Protein AF-A0A1A7WZ83-F1 (afdb_monomer)

pLDDT: mean 76.11, std 21.25, range [34.19, 98.25]

Sequence (149 aa):
MATCEMCGMVGVRDAFYSKTKRFCSVSCSRSYSSNSKKASILARLQGKPPTKKAKVLQKQPLMTKLAAYSQQPASQQSGARKSISVDGFDWGHYLEEGDVMGAPVSCFKHVPMGKSWGDISEGVRVEVPNSDSGLPMKVYWIASIIKLA

Solvent-accessible surface area (backbone atoms only — not comparable to full-atom values): 10010 Å² total; per-residue (Å²): 113,32,53,14,80,64,79,62,55,72,46,58,47,85,75,26,30,69,98,81,32,50,19,67,34,72,66,40,49,53,51,43,60,53,49,52,49,52,50,55,51,51,55,60,73,66,72,64,78,88,69,87,84,74,83,85,72,85,77,77,85,82,80,79,86,86,86,84,88,87,88,85,81,92,74,91,80,92,73,83,87,69,78,79,66,80,73,67,91,57,63,67,63,50,50,70,74,35,100,59,81,52,78,55,63,61,79,38,72,87,48,88,58,12,86,67,45,83,84,68,53,66,68,46,72,44,82,39,77,45,84,91,53,97,56,99,61,97,48,70,41,82,45,61,38,82,76,86,94

Structure (mmCIF, N/CA/C/O backbone):
data_AF-A0A1A7WZ83-F1
#
_entry.id   AF-A0A1A7WZ83-F1
#
loop_
_atom_site.group_PDB
_atom_site.id
_atom_site.type_symbol
_atom_site.label_atom_id
_atom_site.label_alt_id
_atom_site.label_comp_id
_atom_site.label_asym_id
_atom_site.label_entity_id
_atom_site.label_seq_id
_atom_site.pdbx_PDB_ins_code
_atom_site.Cartn_x
_atom_site.Cartn_y
_atom_site.Cartn_z
_atom_site.occupancy
_atom_site.B_iso_or_equiv
_atom_site.auth_seq_id
_atom_site.auth_comp_id
_atom_site.auth_asym_id
_atom_site.auth_atom_id
_atom_site.pdbx_PDB_model_num
ATOM 1 N N . MET A 1 1 ? -42.108 20.841 18.614 1.00 80.25 1 MET A N 1
ATOM 2 C CA . MET A 1 1 ? -40.774 20.699 17.987 1.00 80.25 1 MET A CA 1
ATOM 3 C C . MET A 1 1 ? -40.023 19.538 18.629 1.00 80.25 1 MET A C 1
ATOM 5 O O . MET A 1 1 ? -40.297 19.233 19.785 1.00 80.25 1 MET A O 1
ATOM 9 N N . ALA A 1 2 ? -39.160 18.858 17.878 1.00 89.12 2 ALA A N 1
ATOM 10 C CA . ALA A 1 2 ? -38.260 17.802 18.349 1.00 89.12 2 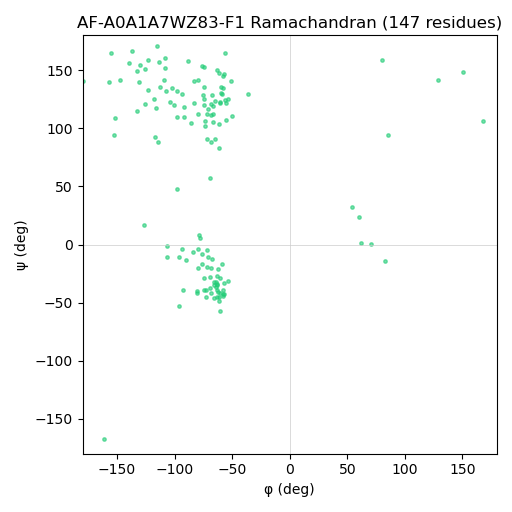ALA A CA 1
ATOM 11 C C . ALA A 1 2 ? -36.836 18.074 17.862 1.00 89.12 2 ALA A C 1
ATOM 13 O O . ALA A 1 2 ? -36.655 18.718 16.830 1.00 89.12 2 ALA A O 1
ATOM 14 N N . THR A 1 3 ? -35.855 17.555 18.597 1.00 91.94 3 THR A N 1
ATOM 15 C CA . THR A 1 3 ? -34.427 17.682 18.294 1.00 91.94 3 THR A CA 1
ATOM 16 C C . THR A 1 3 ? -33.817 16.295 18.180 1.00 91.94 3 THR A C 1
ATOM 18 O O . THR A 1 3 ? -34.075 15.432 19.019 1.00 91.94 3 THR A O 1
ATOM 21 N N . CYS A 1 4 ? -33.033 16.056 17.131 1.00 91.69 4 CYS A N 1
ATOM 22 C CA . CYS A 1 4 ? -32.407 14.760 16.905 1.00 91.69 4 CYS A CA 1
ATOM 23 C C . CYS A 1 4 ? -31.238 14.566 17.872 1.00 91.69 4 CYS A C 1
ATOM 25 O O . CYS A 1 4 ? -30.298 15.356 17.870 1.00 91.69 4 CYS A O 1
ATOM 27 N N . GLU A 1 5 ? -31.242 13.476 18.637 1.00 89.06 5 GLU A N 1
ATOM 28 C CA . GLU A 1 5 ? -30.177 13.203 19.614 1.00 89.06 5 GLU A CA 1
ATOM 29 C C . GLU A 1 5 ? -28.824 12.829 18.986 1.00 89.06 5 GLU A C 1
ATOM 31 O O . GLU A 1 5 ? -27.826 12.768 19.697 1.00 89.06 5 GLU A O 1
ATOM 36 N N . MET A 1 6 ? -28.776 12.575 17.670 1.00 87.44 6 MET A N 1
ATOM 37 C CA . MET A 1 6 ? -27.511 12.343 16.961 1.00 87.44 6 MET A CA 1
ATOM 38 C C . MET A 1 6 ? -26.942 13.566 16.274 1.00 87.44 6 MET A C 1
ATOM 40 O O . MET A 1 6 ? -25.767 13.860 16.447 1.00 87.44 6 MET A O 1
ATOM 44 N N . CYS A 1 7 ? -27.737 14.231 15.439 1.00 89.00 7 CYS A N 1
ATOM 45 C CA . CYS A 1 7 ? -27.243 15.317 14.594 1.00 89.00 7 CYS A CA 1
ATOM 46 C C . CYS A 1 7 ? -27.688 16.703 15.067 1.00 89.00 7 CYS A C 1
ATOM 48 O O . CYS A 1 7 ? -27.357 17.690 14.423 1.00 89.00 7 CYS A O 1
ATOM 50 N N . GLY A 1 8 ? -28.478 16.795 16.141 1.00 89.06 8 GLY A N 1
ATOM 51 C CA . GLY A 1 8 ? -28.944 18.069 16.691 1.00 89.06 8 GLY A CA 1
ATOM 52 C C . GLY A 1 8 ? -29.970 18.812 15.831 1.00 89.06 8 GLY A C 1
ATOM 53 O O . GLY A 1 8 ? -30.421 19.879 16.230 1.00 89.06 8 GLY A O 1
ATOM 54 N N . MET A 1 9 ? -30.374 18.266 14.678 1.00 87.88 9 MET A N 1
ATOM 55 C CA . MET A 1 9 ? -31.382 18.879 13.809 1.00 87.88 9 MET A CA 1
ATOM 56 C C . MET A 1 9 ? -32.705 19.060 14.561 1.00 87.88 9 MET A C 1
ATOM 58 O O . MET A 1 9 ? -33.213 18.104 15.152 1.00 87.88 9 MET A O 1
ATOM 62 N N . VAL A 1 10 ? -33.265 20.269 14.505 1.00 90.69 10 VAL A N 1
ATOM 63 C CA . VAL A 1 10 ? -34.552 20.63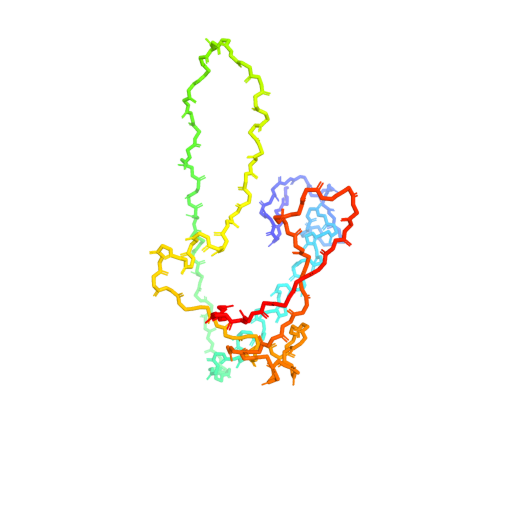1 15.112 1.00 90.69 10 VAL A CA 1
ATOM 64 C C . VAL A 1 10 ? -35.625 20.682 14.029 1.00 90.69 10 VAL A C 1
ATOM 66 O O . VAL A 1 10 ? -35.406 21.255 12.966 1.00 90.69 10 VAL A O 1
ATOM 69 N N . GLY A 1 11 ? -36.795 20.103 14.290 1.00 88.31 11 GLY A N 1
ATOM 70 C CA . GLY A 1 11 ? -37.917 20.143 13.353 1.00 88.31 11 GLY A CA 1
ATOM 71 C C . GLY A 1 11 ? -39.265 19.825 13.995 1.00 88.31 11 GLY A C 1
ATOM 72 O O . GLY A 1 11 ? -39.425 19.803 15.221 1.00 88.31 11 GLY A O 1
ATOM 73 N N . VAL A 1 12 ? -40.274 19.597 13.156 1.00 87.75 12 VAL A N 1
ATOM 74 C CA . VAL A 1 12 ? -41.636 19.263 13.600 1.00 87.75 12 VAL A CA 1
ATOM 75 C C . VAL A 1 12 ? -41.675 17.814 14.097 1.00 87.75 12 VAL A C 1
ATOM 77 O O . VAL A 1 12 ? -41.117 16.927 13.458 1.00 87.75 12 VAL A O 1
ATOM 80 N N . ARG A 1 13 ? -42.334 17.559 15.239 1.00 84.56 13 ARG A N 1
ATOM 81 C CA . ARG A 1 13 ? -42.356 16.232 15.894 1.00 84.56 13 ARG A CA 1
ATOM 82 C C . ARG A 1 13 ? -42.888 15.127 14.984 1.00 84.56 13 ARG A C 1
ATOM 84 O O . ARG A 1 13 ? -42.409 14.002 15.070 1.00 84.56 13 ARG A O 1
ATOM 91 N N . ASP A 1 14 ? -43.830 15.441 14.107 1.00 83.62 14 ASP A N 1
ATOM 92 C CA . ASP A 1 14 ? -44.461 14.439 13.247 1.00 83.62 14 ASP A CA 1
ATOM 93 C C . ASP A 1 14 ? -43.553 13.976 12.107 1.00 83.62 14 ASP A C 1
ATOM 95 O O . ASP A 1 14 ? -43.587 12.798 11.750 1.00 83.62 14 ASP A O 1
ATOM 99 N N . ALA A 1 15 ? -42.648 14.845 11.648 1.00 83.69 15 ALA A N 1
ATOM 100 C CA . ALA A 1 15 ? -41.642 14.540 10.631 1.00 83.69 15 ALA A CA 1
ATOM 101 C C . ALA A 1 15 ? -40.465 13.699 11.165 1.00 83.69 15 ALA A C 1
ATOM 103 O O . ALA A 1 15 ? -39.625 13.244 10.392 1.00 83.69 15 ALA A O 1
ATOM 104 N N . PHE A 1 16 ? -40.378 13.478 12.482 1.00 89.75 16 PHE A N 1
ATOM 105 C CA . PHE A 1 16 ? -39.299 12.692 13.076 1.00 89.75 16 PHE A CA 1
ATOM 106 C C . PHE A 1 16 ? -39.540 11.188 12.925 1.00 89.75 16 PHE A C 1
ATOM 108 O O . PHE A 1 16 ? -40.655 10.678 13.073 1.00 89.75 16 PHE A O 1
ATOM 115 N N . TYR A 1 17 ? -38.452 10.472 12.673 1.00 83.44 17 TYR A N 1
ATOM 116 C CA . TYR A 1 17 ? -38.393 9.024 12.569 1.00 83.44 17 TYR A CA 1
ATOM 117 C C . TYR A 1 17 ? -38.501 8.361 13.959 1.00 83.44 17 TYR A C 1
ATOM 119 O O . TYR A 1 17 ? -38.070 8.926 14.968 1.00 83.44 17 TYR A O 1
ATOM 127 N N . SER A 1 18 ? -39.020 7.123 14.002 1.00 76.56 18 SER A N 1
ATOM 128 C CA . SER A 1 18 ? -39.303 6.265 15.183 1.00 76.56 18 SER A CA 1
ATOM 129 C C . SER A 1 18 ? -40.601 6.544 15.963 1.00 76.56 18 SER A C 1
ATOM 131 O O . SER A 1 18 ? -41.130 7.649 15.946 1.00 76.56 18 SER A O 1
ATOM 133 N N . LYS A 1 19 ? -41.085 5.540 16.721 1.00 79.56 19 LYS A N 1
ATOM 134 C CA . LYS A 1 19 ? -42.252 5.665 17.625 1.00 79.56 19 LYS A CA 1
ATOM 135 C C . LYS A 1 19 ? -42.047 6.712 18.728 1.00 79.56 19 LYS A C 1
ATOM 137 O O . LYS A 1 19 ? -43.006 7.316 19.184 1.00 79.56 19 LYS A O 1
ATOM 142 N N . THR A 1 20 ? -40.801 6.940 19.144 1.00 83.06 20 THR A N 1
ATOM 143 C CA . THR A 1 20 ? -40.446 7.891 20.209 1.00 83.06 20 THR A CA 1
ATOM 144 C C . THR A 1 20 ? -40.085 9.282 19.683 1.00 83.06 20 THR A C 1
ATOM 146 O O . THR A 1 20 ? -39.860 10.180 20.488 1.00 83.06 20 THR A O 1
ATOM 149 N N . LYS A 1 21 ? -40.046 9.486 18.354 1.00 89.25 21 LYS A N 1
ATOM 150 C CA . LYS A 1 21 ? -39.738 10.771 17.690 1.00 89.25 21 LYS A CA 1
ATOM 151 C C . LYS A 1 21 ? -38.408 11.412 18.131 1.00 89.25 21 LYS A C 1
ATOM 153 O O . LYS A 1 21 ? -38.279 12.631 18.152 1.00 89.25 21 LYS A O 1
ATOM 158 N N . ARG A 1 22 ? -37.407 10.590 18.475 1.00 91.50 22 ARG A N 1
ATOM 159 C CA . ARG A 1 22 ? -36.087 11.038 18.980 1.00 91.50 22 ARG A CA 1
ATOM 160 C C . ARG A 1 22 ? -35.035 11.262 17.890 1.00 91.50 22 ARG A C 1
ATOM 162 O O . ARG A 1 22 ? -33.987 11.847 18.152 1.00 91.50 22 ARG A O 1
ATOM 169 N N . PHE A 1 23 ? -35.293 10.793 16.670 1.00 93.19 23 PHE A N 1
ATOM 170 C CA . PHE A 1 23 ? -34.324 10.828 15.576 1.00 93.19 23 PHE A CA 1
ATOM 171 C C . PHE A 1 23 ? -34.963 11.405 14.319 1.00 93.19 23 PHE A C 1
ATOM 173 O O . PHE A 1 23 ? -36.100 11.074 14.005 1.00 93.19 23 PHE A O 1
ATOM 180 N N . CYS A 1 24 ? -34.239 12.234 13.569 1.00 91.88 24 CYS A N 1
ATOM 181 C CA . CYS A 1 24 ? -34.749 12.776 12.307 1.00 91.88 24 CYS A CA 1
ATOM 182 C C . CYS A 1 24 ? -34.725 11.750 11.156 1.00 91.88 24 CYS A C 1
ATOM 184 O O . CYS A 1 24 ? -35.407 11.941 10.159 1.00 91.88 24 CYS A O 1
ATOM 186 N N . SER A 1 25 ? -33.974 10.647 11.282 1.00 91.69 25 SER A N 1
ATOM 187 C CA . SER A 1 25 ? -33.867 9.608 10.249 1.00 91.69 25 SER A CA 1
ATOM 188 C C . SER A 1 25 ? -33.472 8.237 10.808 1.00 91.69 25 SER A C 1
ATOM 190 O O . SER A 1 25 ? -32.964 8.120 11.931 1.00 91.69 25 SER A O 1
ATOM 192 N N . VAL A 1 26 ? -33.653 7.188 9.993 1.00 90.38 26 VAL A N 1
ATOM 193 C CA . VAL A 1 26 ? -33.175 5.827 10.300 1.00 90.38 26 VAL A CA 1
ATOM 194 C C . VAL A 1 26 ? -31.666 5.791 10.528 1.00 90.38 26 VAL A C 1
ATOM 196 O O . VAL A 1 26 ? -31.208 5.144 11.472 1.00 90.38 26 VAL A O 1
ATOM 199 N N . SER A 1 27 ? -30.899 6.546 9.745 1.00 90.94 27 SER A N 1
ATOM 200 C CA . SER A 1 27 ? -29.445 6.634 9.878 1.00 90.94 27 SER A CA 1
ATOM 201 C C . SER A 1 27 ? -29.045 7.223 11.229 1.00 90.94 27 SER A C 1
ATOM 203 O O . SER A 1 27 ? -28.221 6.637 11.924 1.00 90.94 27 SER A O 1
ATOM 205 N N . CYS A 1 28 ? -29.699 8.304 11.672 1.00 90.56 28 CYS A N 1
ATOM 206 C CA . CYS A 1 28 ? -29.470 8.856 13.009 1.00 90.56 28 CYS A CA 1
ATOM 207 C C . CYS A 1 28 ? -29.814 7.847 14.113 1.00 90.56 28 CYS A C 1
ATOM 209 O O . CYS A 1 28 ? -29.041 7.681 15.050 1.00 90.56 28 CYS A O 1
ATOM 211 N N . SER A 1 29 ? -30.920 7.108 13.991 1.00 90.31 29 SER A N 1
ATOM 212 C CA . SER A 1 29 ? -31.270 6.099 15.003 1.00 90.31 29 SER A CA 1
ATOM 213 C C . SER A 1 29 ? -30.208 4.994 15.135 1.00 90.31 29 SER A C 1
ATOM 215 O O . SER A 1 29 ? -29.781 4.667 16.244 1.00 90.31 29 SER A O 1
ATOM 217 N N . ARG A 1 30 ? -29.712 4.470 14.004 1.00 89.00 30 ARG A N 1
ATOM 218 C CA . ARG A 1 30 ? -28.691 3.411 13.972 1.00 89.00 30 ARG A CA 1
ATOM 219 C C . ARG A 1 30 ? -27.339 3.913 14.471 1.00 89.00 30 ARG A C 1
ATOM 221 O O . ARG A 1 30 ? -26.687 3.224 15.255 1.00 89.00 30 ARG A O 1
ATOM 228 N N . SER A 1 31 ? -26.942 5.122 14.074 1.00 85.94 31 SER A N 1
ATOM 229 C CA . SER A 1 31 ? -25.699 5.740 14.537 1.00 85.94 31 SER A CA 1
ATOM 230 C C . SER A 1 31 ? -25.716 6.000 16.045 1.00 85.94 31 SER A C 1
ATOM 232 O O . SER A 1 31 ? -24.697 5.764 16.692 1.00 85.94 31 SER A O 1
ATOM 234 N N . TYR A 1 32 ? -26.860 6.382 16.631 1.00 86.06 32 TYR A N 1
ATOM 235 C CA . TYR A 1 32 ? -26.989 6.560 18.087 1.00 86.06 32 TYR A CA 1
ATOM 236 C C . TYR A 1 32 ? -26.729 5.269 18.851 1.00 86.06 32 TYR A C 1
ATOM 238 O O . TYR A 1 32 ? -25.918 5.247 19.775 1.00 86.06 32 TYR A O 1
ATOM 246 N N . SER A 1 33 ? -27.361 4.169 18.433 1.00 80.75 33 SER A N 1
ATOM 247 C CA . SER A 1 33 ? -27.163 2.861 19.069 1.00 80.75 33 SER A CA 1
ATOM 248 C C . SER A 1 33 ? -25.732 2.335 18.928 1.00 80.75 33 SER A C 1
ATOM 250 O O . SER A 1 33 ? -25.237 1.633 19.807 1.00 80.75 33 SER A O 1
ATOM 252 N N . SER A 1 34 ? -25.054 2.647 17.824 1.00 78.31 34 SER A N 1
ATOM 253 C CA . SER A 1 34 ? -23.649 2.270 17.629 1.00 78.31 34 SER A CA 1
ATOM 254 C C . SER A 1 34 ? -22.706 3.137 18.466 1.00 78.31 34 SER A C 1
ATOM 256 O O . SER A 1 34 ? -21.748 2.623 19.046 1.00 78.31 34 SER A O 1
ATOM 258 N N . ASN A 1 35 ? -22.993 4.436 18.583 1.00 74.81 35 ASN A N 1
ATOM 259 C CA . ASN A 1 35 ? -22.197 5.359 19.385 1.00 74.81 35 ASN A CA 1
ATOM 260 C C . ASN A 1 35 ? -22.342 5.087 20.891 1.00 74.81 35 ASN A C 1
ATOM 262 O O . ASN A 1 35 ? -21.352 5.108 21.619 1.00 74.81 35 ASN A O 1
ATOM 266 N N . SER A 1 36 ? -23.543 4.729 21.361 1.00 68.19 36 SER A N 1
ATOM 267 C CA . SER A 1 36 ? -23.769 4.360 22.766 1.00 68.19 36 SER A CA 1
ATOM 268 C C . SER A 1 36 ? -22.993 3.101 23.174 1.00 68.19 36 SER A C 1
ATOM 270 O O . SER A 1 36 ? -22.473 3.031 24.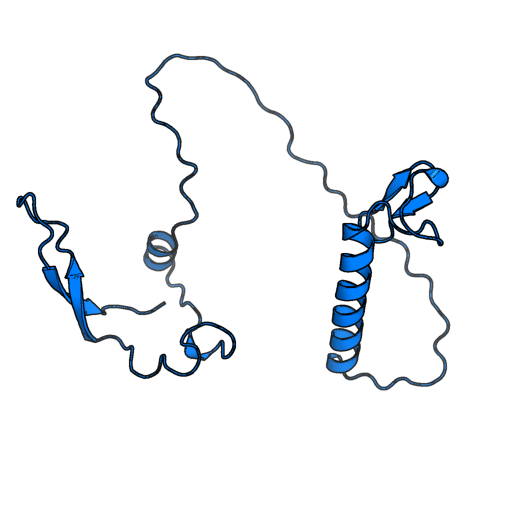288 1.00 68.19 36 SER A O 1
ATOM 272 N N . LYS A 1 37 ? -22.832 2.128 22.264 1.00 69.75 37 LYS A N 1
ATOM 273 C CA . LYS A 1 37 ? -21.983 0.945 22.487 1.00 69.75 37 LYS A CA 1
ATOM 274 C C . LYS A 1 37 ? -20.511 1.333 22.612 1.00 69.75 37 LYS A C 1
ATOM 276 O O . LYS A 1 37 ? -19.868 0.906 23.569 1.00 69.75 37 LYS A O 1
ATOM 281 N N . LYS A 1 38 ? -20.002 2.196 21.722 1.00 66.75 38 LYS A N 1
ATOM 282 C CA . LYS A 1 38 ? -18.632 2.734 21.821 1.00 66.75 38 LYS A CA 1
ATOM 283 C C . LYS A 1 38 ? -18.410 3.465 23.147 1.00 66.75 38 LYS A C 1
ATOM 285 O O . LYS A 1 38 ? -17.422 3.189 23.818 1.00 66.75 38 LYS A O 1
ATOM 290 N N . ALA A 1 39 ? -19.359 4.302 23.569 1.00 66.38 39 ALA A N 1
ATOM 291 C CA . ALA A 1 39 ? -19.309 4.994 24.856 1.00 66.38 39 ALA A CA 1
ATOM 292 C C . ALA A 1 39 ? -19.317 4.023 26.052 1.00 66.38 39 ALA A C 1
ATOM 294 O O . ALA A 1 39 ? -18.548 4.201 26.993 1.00 66.38 39 ALA A O 1
ATOM 295 N N . SER A 1 40 ? -20.129 2.958 26.004 1.00 63.00 40 SER A N 1
ATOM 296 C CA . SER A 1 40 ? -20.165 1.937 27.064 1.00 63.00 40 SER A CA 1
ATOM 297 C C . SER A 1 40 ? -18.858 1.142 27.17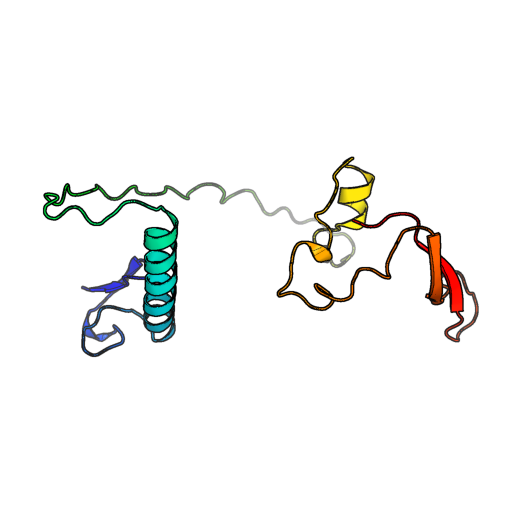8 1.00 63.00 40 SER A C 1
ATOM 299 O O . SER A 1 40 ? -18.440 0.799 28.282 1.00 63.00 40 SER A O 1
ATOM 301 N N . ILE A 1 41 ? -18.186 0.884 26.051 1.00 63.62 41 ILE A N 1
ATOM 302 C CA . ILE A 1 41 ? -16.887 0.203 26.014 1.00 63.62 41 ILE A CA 1
ATOM 303 C C . ILE A 1 41 ? -15.792 1.137 26.539 1.00 63.62 41 ILE A C 1
ATOM 305 O O . ILE A 1 41 ? -15.011 0.733 27.395 1.00 63.62 41 ILE A O 1
ATOM 309 N N . LEU A 1 42 ? -15.785 2.403 26.109 1.00 65.38 42 LEU A N 1
ATOM 310 C CA . LEU A 1 42 ? -14.876 3.434 26.624 1.00 65.38 42 LEU A CA 1
ATOM 311 C C . LEU A 1 42 ? -15.000 3.607 28.144 1.00 65.38 42 LEU A C 1
ATOM 313 O O . LEU A 1 42 ? -13.988 3.658 28.835 1.00 65.38 42 LEU A O 1
ATOM 317 N N . ALA A 1 43 ? -16.224 3.615 28.679 1.00 60.69 43 ALA A N 1
ATOM 318 C CA . ALA A 1 43 ? -16.458 3.706 30.119 1.00 60.69 43 ALA A CA 1
ATOM 319 C C . ALA A 1 43 ? -15.899 2.497 30.894 1.00 60.69 43 ALA A C 1
ATOM 321 O O . ALA A 1 43 ? -15.409 2.662 32.009 1.00 60.69 43 ALA A O 1
ATOM 322 N N . ARG A 1 44 ? -15.930 1.292 30.305 1.00 62.09 44 ARG A N 1
ATOM 323 C CA . ARG A 1 44 ? -15.319 0.088 30.898 1.00 62.09 44 ARG A CA 1
ATOM 324 C C . ARG A 1 44 ? -13.791 0.122 30.840 1.00 62.09 44 ARG A C 1
ATOM 326 O O . ARG A 1 44 ? -13.149 -0.273 31.806 1.00 62.09 44 ARG A O 1
ATOM 333 N N . LEU A 1 45 ? -13.216 0.620 29.744 1.00 59.84 45 LEU A N 1
ATOM 334 C CA . LEU A 1 45 ? -11.762 0.753 29.579 1.00 59.84 45 LEU A CA 1
ATOM 335 C C . LEU A 1 45 ? -11.154 1.827 30.497 1.00 59.84 45 LEU A C 1
ATOM 337 O O . LEU A 1 45 ? -10.005 1.701 30.899 1.00 59.84 45 LEU A O 1
ATOM 341 N N . GLN A 1 46 ? -11.922 2.852 30.880 1.00 62.78 46 GLN A N 1
ATOM 342 C CA . GLN A 1 46 ? -11.477 3.917 31.792 1.00 62.78 46 GLN A CA 1
ATOM 343 C C . GLN A 1 46 ? -11.478 3.529 33.289 1.00 62.78 46 GLN A C 1
ATOM 345 O O . GLN A 1 46 ? -11.237 4.388 34.137 1.00 62.78 46 GLN A O 1
ATOM 350 N N . GLY A 1 47 ? -11.712 2.255 33.635 1.00 50.53 47 GLY A N 1
ATOM 351 C CA . GLY A 1 47 ? -11.232 1.654 34.888 1.00 50.53 47 GLY A CA 1
ATOM 352 C C . GLY A 1 47 ? -11.697 2.280 36.210 1.00 50.53 47 GLY A C 1
ATOM 353 O O . GLY A 1 47 ? -11.024 2.099 37.221 1.00 50.53 47 GLY A O 1
ATOM 354 N N . LYS A 1 48 ? -12.827 2.997 36.257 1.00 49.06 48 LYS A N 1
ATOM 355 C CA . LYS A 1 48 ? -13.425 3.428 37.533 1.00 49.06 48 LYS A CA 1
ATOM 356 C C . LYS A 1 48 ? -14.594 2.505 37.894 1.00 49.06 48 LYS A C 1
ATOM 358 O O . LYS A 1 48 ? -15.540 2.416 37.109 1.00 49.06 48 LYS A O 1
ATOM 363 N N . PRO A 1 49 ? -14.557 1.808 39.048 1.00 45.62 49 PRO A N 1
ATOM 364 C CA . PRO A 1 49 ? -15.662 0.958 39.478 1.00 45.62 49 PRO A CA 1
ATOM 365 C C . PRO A 1 49 ? -16.925 1.813 39.679 1.00 45.62 49 PRO A C 1
ATOM 367 O O . PRO A 1 49 ? -16.810 2.973 40.086 1.00 45.62 49 PRO A O 1
ATOM 370 N N . PRO A 1 50 ? -18.137 1.284 39.426 1.00 49.88 50 PRO A N 1
ATOM 371 C CA . PRO A 1 50 ? -19.363 2.010 39.712 1.00 49.88 50 PRO A CA 1
ATOM 372 C C . PRO A 1 50 ? -19.557 2.059 41.231 1.00 49.88 50 PRO A C 1
ATOM 374 O O . PRO A 1 50 ? -20.157 1.165 41.831 1.00 49.88 50 PRO A O 1
ATOM 377 N N . THR A 1 51 ? -19.042 3.104 41.879 1.00 48.34 51 THR A N 1
ATOM 378 C CA . THR A 1 51 ? -19.435 3.421 43.249 1.00 48.34 51 THR A CA 1
ATOM 379 C C . THR A 1 51 ? -20.902 3.837 43.227 1.00 48.34 51 THR A C 1
ATOM 381 O O . THR A 1 51 ? -21.325 4.768 42.537 1.00 48.34 51 THR A O 1
ATOM 384 N N . LYS A 1 52 ? -21.720 3.067 43.948 1.00 52.12 52 LYS A N 1
ATOM 385 C CA . LYS A 1 52 ? -23.127 3.374 44.190 1.00 52.12 52 LYS A CA 1
ATOM 386 C C . LYS A 1 52 ? -23.215 4.790 44.773 1.00 52.12 52 LYS A C 1
ATOM 388 O O . LYS A 1 52 ? -22.645 5.052 45.825 1.00 52.12 52 LYS A O 1
ATOM 393 N N . LYS A 1 53 ? -24.014 5.631 44.107 1.00 49.72 53 LYS A N 1
ATOM 394 C CA . LYS A 1 53 ? -24.396 7.019 44.436 1.00 49.72 53 LYS A CA 1
ATOM 395 C C . LYS A 1 53 ? -23.413 8.101 43.971 1.00 49.72 53 LYS A C 1
ATOM 397 O O . LYS A 1 53 ? -22.540 8.536 44.707 1.00 49.72 53 LYS A O 1
ATOM 402 N N . ALA A 1 54 ? -23.683 8.646 42.785 1.00 42.06 54 ALA A N 1
ATOM 403 C CA . ALA A 1 54 ? -23.243 9.985 42.407 1.00 42.06 54 ALA A CA 1
ATOM 404 C C . ALA A 1 54 ? -24.455 10.808 41.952 1.00 42.06 54 ALA A C 1
ATOM 406 O O . ALA A 1 54 ? -25.186 10.430 41.036 1.00 42.06 54 ALA A O 1
ATOM 407 N N . LYS A 1 55 ? -24.677 11.921 42.653 1.00 46.03 55 LYS A N 1
ATOM 408 C CA . LYS A 1 55 ? -25.660 12.962 42.350 1.00 46.03 55 LYS A CA 1
ATOM 409 C C . LYS A 1 55 ? -25.316 13.544 40.975 1.00 46.03 55 LYS A C 1
ATOM 411 O O . LYS A 1 55 ? -24.192 13.991 40.765 1.00 46.03 55 LYS A O 1
ATOM 416 N N . VAL A 1 56 ? -26.258 13.481 40.036 1.00 42.34 56 VAL A N 1
ATOM 417 C CA . VAL A 1 56 ? -26.103 14.006 38.672 1.00 42.34 56 VAL A CA 1
ATOM 418 C C . VAL A 1 56 ? -25.859 15.514 38.754 1.00 42.34 56 VAL A C 1
ATOM 420 O O . VAL A 1 56 ? -26.778 16.286 39.007 1.00 42.34 56 VAL A O 1
ATOM 423 N N . LEU A 1 57 ? -24.607 15.926 38.564 1.00 45.75 57 LEU A N 1
ATOM 424 C CA . LEU A 1 57 ? -24.242 17.310 38.298 1.00 45.75 57 LEU A CA 1
ATOM 425 C C . LEU A 1 57 ? -24.530 17.570 36.814 1.00 45.75 57 LEU A C 1
ATOM 427 O O . LEU A 1 57 ? -23.893 16.971 35.944 1.00 45.75 57 LEU A O 1
ATOM 431 N N . GLN A 1 58 ? -25.520 18.418 36.531 1.00 52.38 58 GLN A N 1
ATOM 432 C CA . GLN A 1 58 ? -25.826 18.897 35.182 1.00 52.38 58 GLN A CA 1
ATOM 433 C C . GLN A 1 58 ? -24.570 19.523 34.567 1.00 52.38 58 GLN A C 1
ATOM 435 O O . GLN A 1 58 ? -24.157 20.617 34.946 1.00 52.38 58 GLN A O 1
ATOM 440 N N . LYS A 1 59 ? -23.956 18.833 33.602 1.00 43.06 59 LYS A N 1
ATOM 441 C CA . LYS A 1 59 ? -22.963 19.449 32.723 1.00 43.06 59 LYS A CA 1
ATOM 442 C C . LYS A 1 59 ? -23.702 20.342 31.733 1.00 43.06 59 LYS A C 1
ATOM 444 O O . LYS A 1 59 ? -24.551 19.867 30.983 1.00 43.06 59 LYS A O 1
ATOM 449 N N . GLN A 1 60 ? -23.377 21.631 31.766 1.00 41.16 60 GLN A N 1
ATOM 450 C CA . GLN A 1 60 ? -23.800 22.593 30.758 1.00 41.16 60 GLN A CA 1
ATOM 451 C C . GLN A 1 60 ? -23.324 22.157 29.359 1.00 41.16 60 GLN A C 1
ATOM 453 O O . GLN A 1 60 ? -22.230 21.597 29.234 1.00 41.16 60 GLN A O 1
ATOM 458 N N . PRO A 1 61 ? -24.116 22.408 28.304 1.00 41.00 61 PRO A N 1
ATOM 459 C CA . PRO A 1 61 ? -23.708 22.121 26.939 1.00 41.00 61 PRO A CA 1
ATOM 460 C C . PRO A 1 61 ? -22.621 23.109 26.496 1.00 41.00 61 PRO A C 1
ATOM 462 O O . PRO A 1 61 ? -22.853 24.312 26.398 1.00 41.00 61 PRO A O 1
ATOM 465 N N . LEU A 1 62 ? -21.429 22.586 26.211 1.00 43.25 62 LEU A N 1
ATOM 466 C CA . LEU A 1 62 ? -20.359 23.324 25.544 1.00 43.25 62 LEU A CA 1
ATOM 467 C C . LEU A 1 62 ? -20.746 23.477 24.067 1.00 43.25 62 LEU A C 1
ATOM 469 O O . LEU A 1 62 ? -20.673 22.535 23.282 1.00 43.25 62 LEU A O 1
ATOM 473 N N . MET A 1 63 ? -21.224 24.669 23.718 1.00 46.50 63 MET A N 1
ATOM 474 C CA . MET A 1 63 ? -21.462 25.101 22.344 1.00 46.50 63 MET A CA 1
ATOM 475 C C . MET A 1 63 ? -20.114 25.227 21.623 1.00 46.50 63 MET A C 1
ATOM 477 O O . MET A 1 63 ? -19.364 26.175 21.856 1.00 46.50 63 MET A O 1
ATOM 481 N N . THR A 1 64 ? -19.792 24.278 20.745 1.00 39.59 64 THR A N 1
ATOM 482 C CA . THR A 1 64 ? -18.658 24.402 19.823 1.00 39.59 64 THR A CA 1
ATOM 483 C C . THR A 1 64 ? -19.030 25.395 18.725 1.00 39.59 64 THR A C 1
ATOM 485 O O . THR A 1 64 ? -19.833 25.099 17.842 1.00 39.59 64 THR A O 1
ATOM 488 N N . LYS A 1 65 ? -18.448 26.594 18.794 1.00 46.19 65 LYS A N 1
ATOM 489 C CA . LYS A 1 65 ? -18.491 27.587 17.720 1.00 46.19 65 LYS A CA 1
ATOM 490 C C . LYS A 1 65 ? -17.667 27.075 16.532 1.00 46.19 65 LYS A C 1
ATOM 492 O O . LYS A 1 65 ? -16.448 27.008 16.622 1.00 46.19 65 LYS A O 1
ATOM 497 N N . LEU A 1 66 ? -18.330 26.750 15.425 1.00 37.94 66 LEU A N 1
ATOM 498 C CA . LEU A 1 66 ? -17.719 26.620 14.100 1.00 37.94 66 LEU A CA 1
ATOM 499 C C . LEU A 1 66 ? -18.346 27.682 13.195 1.00 37.94 66 LEU A C 1
ATOM 501 O O . LEU A 1 66 ? -19.409 27.473 12.620 1.00 37.94 66 LEU A O 1
ATOM 505 N N . ALA A 1 67 ? -17.704 28.846 13.126 1.00 42.56 67 ALA A N 1
ATOM 506 C CA . ALA A 1 67 ? -18.001 29.892 12.153 1.00 42.56 67 ALA A CA 1
ATOM 507 C C . ALA A 1 67 ? -16.734 30.724 11.907 1.00 42.56 67 ALA A C 1
ATOM 509 O O . ALA A 1 67 ? -16.426 31.623 12.682 1.00 42.56 67 ALA A O 1
ATOM 510 N N . ALA A 1 68 ? -15.990 30.344 10.869 1.00 36.97 68 ALA A N 1
ATOM 511 C CA . ALA A 1 68 ? -14.989 31.103 10.105 1.00 36.97 68 ALA A CA 1
ATOM 512 C C . ALA A 1 68 ? -14.276 30.027 9.269 1.00 36.97 68 ALA A C 1
ATOM 514 O O . ALA A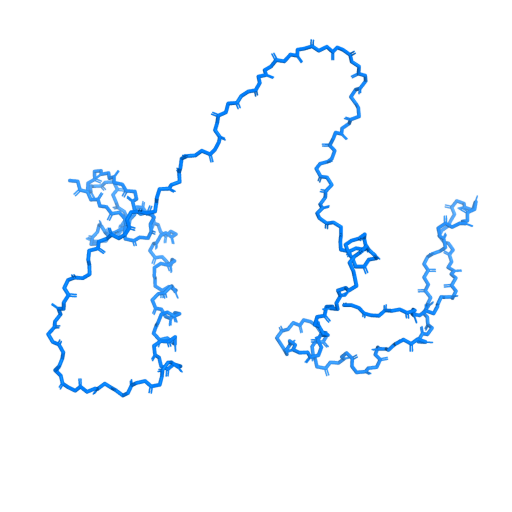 1 68 ? -13.639 29.149 9.831 1.00 36.97 68 ALA A O 1
ATOM 515 N N . TYR A 1 69 ? -14.466 29.894 7.963 1.00 34.19 69 TYR A N 1
ATOM 516 C CA . TYR A 1 69 ? -14.147 30.881 6.946 1.00 34.19 69 TYR A CA 1
ATOM 517 C C . TYR A 1 69 ? -15.097 30.699 5.756 1.00 34.19 69 TYR A C 1
ATOM 519 O O . TYR A 1 69 ? -14.990 29.747 4.989 1.00 34.19 69 TYR A O 1
ATOM 527 N N . SER A 1 70 ? -16.021 31.637 5.589 1.00 42.59 70 SER A N 1
ATOM 528 C CA . SER A 1 70 ? -16.632 31.929 4.298 1.00 42.59 70 SER A CA 1
ATOM 529 C C . SER A 1 70 ? -16.236 33.354 3.961 1.00 42.59 70 SER A C 1
ATOM 531 O O . SER A 1 70 ? -16.598 34.252 4.721 1.00 42.59 70 SER A O 1
ATOM 533 N N . GLN A 1 71 ? -15.490 33.519 2.872 1.00 41.81 71 GLN A N 1
ATOM 534 C CA . GLN A 1 71 ? -15.467 34.648 1.935 1.00 41.81 71 GLN A CA 1
ATOM 535 C C . GLN A 1 71 ? -14.080 34.789 1.309 1.00 41.81 71 GLN A C 1
ATOM 537 O O . GLN A 1 71 ? -13.079 34.546 1.975 1.00 41.81 71 GLN A O 1
ATOM 542 N N . GLN A 1 72 ? -14.110 35.267 0.060 1.00 42.16 72 GLN A N 1
ATOM 543 C CA . GLN A 1 72 ? -13.088 35.946 -0.751 1.00 42.16 72 GLN A CA 1
ATOM 544 C C . GLN A 1 72 ? -12.922 35.274 -2.137 1.00 42.16 72 GLN A C 1
ATOM 546 O O . GLN A 1 72 ? -13.168 34.076 -2.271 1.00 42.16 72 GLN A O 1
ATOM 551 N N . PRO A 1 73 ? -12.719 36.068 -3.207 1.00 40.06 73 PRO A N 1
ATOM 552 C CA . PRO A 1 73 ? -13.781 36.334 -4.181 1.00 40.06 73 PRO A CA 1
ATOM 553 C C . PRO A 1 73 ? -13.484 35.790 -5.583 1.00 40.06 73 PRO A C 1
ATOM 555 O O . PRO A 1 73 ? -12.376 35.377 -5.910 1.00 40.06 73 PRO A O 1
ATOM 558 N N . ALA A 1 74 ? -14.509 35.852 -6.433 1.00 38.94 74 ALA A N 1
ATOM 559 C CA . ALA A 1 74 ? -14.406 35.647 -7.866 1.00 38.94 74 ALA A CA 1
ATOM 560 C C . ALA A 1 74 ? -13.559 36.746 -8.532 1.00 38.94 74 ALA A C 1
ATOM 562 O O . ALA A 1 74 ? -13.919 37.922 -8.491 1.00 38.94 74 ALA A O 1
ATOM 563 N N . SER A 1 75 ? -12.501 36.345 -9.232 1.00 34.62 75 SER A N 1
ATOM 564 C CA . SER A 1 75 ? -11.925 37.105 -10.339 1.00 34.62 75 SER A CA 1
ATOM 565 C C . SER A 1 75 ? -11.698 36.162 -11.521 1.00 34.62 75 SER A C 1
ATOM 567 O O . SER A 1 75 ? -10.952 35.188 -11.468 1.00 34.62 75 SER A O 1
ATOM 569 N N . GLN A 1 76 ? -12.443 36.428 -12.592 1.00 44.19 76 GLN A N 1
ATOM 570 C CA . GLN A 1 76 ? -12.271 35.815 -13.900 1.00 44.19 76 GLN A CA 1
ATOM 571 C C . GLN A 1 76 ? -10.945 36.283 -14.500 1.00 44.19 76 GLN A C 1
ATOM 573 O O . GLN A 1 76 ? -10.747 37.486 -14.647 1.00 44.19 76 GLN A O 1
ATOM 578 N N . GLN A 1 77 ? -10.102 35.353 -14.948 1.00 36.03 77 GLN A N 1
ATOM 579 C CA . GLN A 1 77 ? -9.330 35.560 -16.169 1.00 36.03 77 GLN A CA 1
ATOM 580 C C . GLN A 1 77 ? -8.889 34.233 -16.791 1.00 36.03 77 GLN A C 1
ATOM 582 O O . GLN A 1 77 ? -8.567 33.251 -16.130 1.00 36.03 77 GLN A O 1
ATOM 587 N N . SER A 1 78 ? -8.987 34.239 -18.111 1.00 42.22 78 SER A N 1
ATOM 588 C CA . SER A 1 78 ? -8.793 33.184 -19.092 1.00 42.22 78 SER A CA 1
ATOM 589 C C . SER A 1 78 ? -7.393 32.565 -19.092 1.00 42.22 78 SER A C 1
ATOM 591 O O . SER A 1 78 ? -6.402 33.272 -19.242 1.00 42.22 78 SER A O 1
ATOM 593 N N . GLY A 1 79 ? -7.330 31.235 -19.060 1.00 36.62 79 GLY A N 1
ATOM 594 C CA . GLY A 1 79 ? -6.129 30.441 -19.319 1.00 36.62 79 GLY A CA 1
ATOM 595 C C . GLY A 1 79 ? -6.464 28.955 -19.206 1.00 36.62 79 GLY A C 1
ATOM 596 O O . GLY A 1 79 ? -7.296 28.584 -18.387 1.00 36.62 79 GLY A O 1
ATOM 597 N N . ALA A 1 80 ? -5.906 28.129 -20.089 1.00 42.41 80 ALA A N 1
ATOM 598 C CA . ALA A 1 80 ? -6.259 26.729 -20.332 1.00 42.41 80 ALA A CA 1
ATOM 599 C C . ALA A 1 80 ? -6.671 25.926 -19.081 1.00 42.41 80 ALA A C 1
ATOM 601 O O . ALA A 1 80 ? -5.945 25.877 -18.089 1.00 42.41 80 ALA A O 1
ATOM 602 N N . ARG A 1 81 ? -7.817 25.234 -19.167 1.00 40.09 81 ARG A N 1
ATOM 603 C CA . ARG A 1 81 ? -8.280 24.258 -18.171 1.00 40.09 81 ARG A CA 1
ATOM 604 C C . ARG A 1 81 ? -7.277 23.099 -18.071 1.00 40.09 81 ARG A C 1
ATOM 606 O O . ARG A 1 81 ? -7.499 22.042 -18.652 1.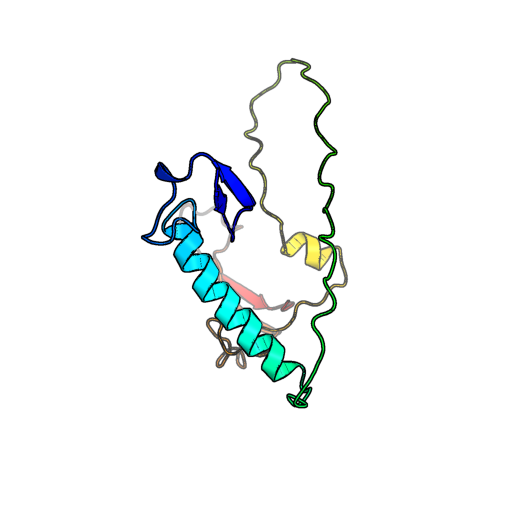00 40.09 81 ARG A O 1
ATOM 613 N N . LYS A 1 82 ? -6.199 23.262 -17.302 1.00 46.91 82 LYS A N 1
ATOM 614 C CA . LYS A 1 82 ? -5.669 22.134 -16.535 1.00 46.91 82 LYS A CA 1
ATOM 615 C C . LYS A 1 82 ? -6.747 21.836 -15.508 1.00 46.91 82 LYS A C 1
ATOM 617 O O . LYS A 1 82 ? -7.057 22.684 -14.674 1.00 46.91 82 LYS A O 1
ATOM 622 N N . SER A 1 83 ? -7.394 20.683 -15.637 1.00 42.22 83 SER A N 1
ATOM 623 C CA . SER A 1 83 ? -8.201 20.138 -14.555 1.00 42.22 83 SER A CA 1
ATOM 624 C C . SER A 1 83 ? -7.328 20.166 -13.308 1.00 42.22 83 SER A C 1
ATOM 626 O O . SER A 1 83 ? -6.330 19.452 -13.249 1.00 42.22 83 SER A O 1
ATOM 628 N N . ILE A 1 84 ? -7.655 21.027 -12.349 1.00 49.34 84 ILE A N 1
ATOM 629 C CA . ILE A 1 84 ? -7.111 20.912 -11.004 1.00 49.34 84 ILE A CA 1
ATOM 630 C C . ILE A 1 84 ? -7.754 19.634 -10.472 1.00 49.34 84 ILE A C 1
ATOM 632 O O . ILE A 1 84 ? -8.869 19.656 -9.948 1.00 49.34 84 ILE A O 1
ATOM 636 N N . SER A 1 85 ? -7.114 18.490 -10.724 1.00 59.91 85 SER A N 1
ATOM 637 C CA . SER A 1 85 ? -7.306 17.334 -9.869 1.00 59.91 85 SER A CA 1
ATOM 638 C C . SER A 1 85 ? -6.974 17.842 -8.479 1.00 59.91 85 SER A C 1
ATOM 640 O O . SER A 1 85 ? -5.908 18.417 -8.264 1.00 59.91 85 SER A O 1
ATOM 642 N N . VAL A 1 86 ? -7.925 17.733 -7.556 1.00 59.16 86 VAL A N 1
ATOM 643 C CA . VAL A 1 86 ? -7.591 17.851 -6.143 1.00 59.16 86 VAL A CA 1
ATOM 644 C C . VAL A 1 86 ? -6.694 16.651 -5.896 1.00 59.16 86 VAL A C 1
ATOM 646 O O . VAL A 1 86 ? -7.195 15.539 -5.736 1.00 59.16 86 VAL A O 1
ATOM 649 N N . ASP A 1 87 ? -5.388 16.847 -6.058 1.00 72.44 87 ASP A N 1
ATOM 650 C CA . ASP A 1 87 ? -4.411 15.806 -5.802 1.00 72.44 87 ASP A CA 1
ATOM 651 C C . ASP A 1 87 ? -4.660 15.371 -4.363 1.00 72.44 87 ASP A C 1
ATOM 653 O O . ASP A 1 87 ? -4.782 16.203 -3.455 1.00 72.44 87 ASP A O 1
ATOM 657 N N . GLY A 1 88 ? -4.900 14.076 -4.171 1.00 87.50 88 GLY A N 1
ATOM 658 C CA . GLY A 1 88 ? -5.053 13.534 -2.831 1.00 87.50 88 GLY A CA 1
ATOM 659 C C . GLY A 1 88 ? -3.813 13.862 -1.998 1.00 87.50 88 GLY A C 1
ATOM 660 O O . GLY A 1 88 ? -2.770 14.237 -2.523 1.00 87.50 88 GLY A O 1
ATOM 661 N N . PHE A 1 89 ? -3.910 13.712 -0.680 1.00 91.94 89 PHE A N 1
ATOM 662 C CA . PHE A 1 89 ? -2.714 13.820 0.146 1.00 91.94 89 PHE A CA 1
ATOM 663 C C . PHE A 1 89 ? -1.696 12.743 -0.264 1.00 91.94 89 PHE A C 1
ATOM 665 O O . PHE A 1 89 ? -2.021 11.553 -0.221 1.00 91.94 89 PHE A O 1
ATOM 672 N N . ASP A 1 90 ? -0.490 13.163 -0.646 1.00 91.12 90 ASP A N 1
ATOM 673 C CA . ASP A 1 90 ? 0.593 12.271 -1.049 1.00 91.12 90 ASP A CA 1
ATOM 674 C C . ASP A 1 90 ? 1.476 11.906 0.152 1.00 91.12 90 ASP A C 1
ATOM 676 O O . ASP A 1 90 ? 2.231 12.724 0.682 1.00 91.12 90 ASP A O 1
ATOM 680 N N . TRP A 1 91 ? 1.383 10.645 0.575 1.00 92.88 91 TRP A N 1
ATOM 681 C CA . TRP A 1 91 ? 2.233 10.104 1.631 1.00 92.88 91 TRP A CA 1
ATOM 682 C C . TRP A 1 91 ? 3.706 10.040 1.222 1.00 92.88 91 TRP A C 1
ATOM 684 O O . TRP A 1 91 ? 4.551 10.205 2.094 1.00 92.88 91 TRP A O 1
ATOM 694 N N . GLY A 1 92 ? 4.018 9.820 -0.061 1.00 90.38 92 GLY A N 1
ATOM 695 C CA . GLY A 1 92 ? 5.395 9.727 -0.552 1.00 90.38 92 GLY A CA 1
ATOM 696 C C . GLY A 1 92 ? 6.151 11.023 -0.297 1.00 90.38 92 GLY A C 1
ATOM 697 O O . GLY A 1 92 ? 7.120 11.028 0.459 1.00 90.38 92 GLY A O 1
ATOM 698 N N . HIS A 1 93 ? 5.624 12.138 -0.809 1.00 90.81 93 HIS A N 1
ATOM 699 C CA . HIS A 1 93 ? 6.199 13.463 -0.569 1.00 90.81 93 HIS A CA 1
ATOM 700 C C . HIS A 1 93 ? 6.274 13.810 0.926 1.00 90.81 93 HIS A C 1
ATOM 702 O O . HIS A 1 93 ? 7.284 14.324 1.400 1.00 90.81 93 HIS A O 1
ATOM 708 N N . TYR A 1 94 ? 5.227 13.502 1.700 1.00 91.38 94 TYR A N 1
ATOM 709 C CA . TYR A 1 94 ? 5.212 13.791 3.138 1.00 91.38 94 TYR A CA 1
ATOM 710 C C . TYR A 1 94 ? 6.294 13.031 3.923 1.00 91.38 94 TYR A C 1
ATOM 712 O O . TYR A 1 94 ? 6.894 13.592 4.840 1.00 91.38 94 TYR A O 1
ATOM 720 N N . LEU A 1 95 ? 6.542 11.767 3.573 1.00 90.56 95 LEU A N 1
ATOM 721 C CA . LEU A 1 95 ? 7.539 10.905 4.220 1.00 90.56 95 LEU A CA 1
ATOM 722 C C . LEU A 1 95 ? 8.975 11.170 3.744 1.00 90.56 95 LEU A C 1
ATOM 724 O O . LEU A 1 95 ? 9.924 10.755 4.414 1.00 90.56 95 LEU A O 1
ATOM 728 N N . GLU A 1 96 ? 9.137 11.793 2.576 1.00 87.44 96 GLU A N 1
ATOM 729 C CA . GLU A 1 96 ? 10.431 12.267 2.077 1.00 87.44 96 GLU A CA 1
ATOM 730 C C . GLU A 1 96 ? 10.819 13.610 2.706 1.00 87.44 96 GLU A C 1
ATOM 732 O O . GLU A 1 96 ? 11.976 13.801 3.076 1.00 87.44 96 GLU A O 1
ATOM 737 N N . GLU A 1 97 ? 9.861 14.531 2.851 1.00 84.69 97 GLU A N 1
ATOM 738 C CA . GLU A 1 97 ? 10.102 15.880 3.381 1.00 84.69 97 GLU A CA 1
A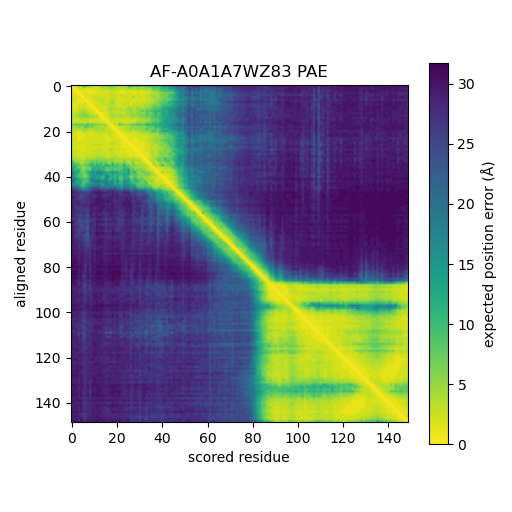TOM 739 C C . GLU A 1 97 ? 10.174 15.909 4.914 1.00 84.69 97 GLU A C 1
ATOM 741 O O . GLU A 1 97 ? 11.001 16.611 5.501 1.00 84.69 97 GLU A O 1
ATOM 746 N N . GLY A 1 98 ? 9.309 15.144 5.580 1.00 73.50 98 GLY A N 1
ATOM 747 C CA . GLY A 1 98 ? 9.349 14.965 7.020 1.00 73.50 98 GLY A CA 1
ATOM 748 C C . GLY A 1 98 ? 10.157 13.723 7.368 1.00 73.50 98 GLY A C 1
ATOM 749 O O . GLY A 1 98 ? 9.855 12.645 6.870 1.00 73.50 98 GLY A O 1
ATOM 750 N N . ASP A 1 99 ? 11.122 13.831 8.285 1.00 77.69 99 ASP A N 1
ATOM 751 C CA . ASP A 1 99 ? 11.768 12.673 8.932 1.00 77.69 99 ASP A CA 1
ATOM 752 C C . ASP A 1 99 ? 10.780 11.965 9.883 1.00 77.69 99 ASP A C 1
ATOM 754 O O . ASP A 1 99 ? 10.936 11.897 11.103 1.00 77.69 99 ASP A O 1
ATOM 758 N N . VAL A 1 100 ? 9.657 11.538 9.315 1.00 85.44 100 VAL A N 1
ATOM 759 C CA . VAL A 1 100 ? 8.494 10.996 9.994 1.00 85.44 100 VAL A CA 1
ATOM 760 C C . VAL A 1 100 ? 8.465 9.505 9.712 1.00 85.44 100 VAL A C 1
ATOM 762 O O . VAL A 1 100 ? 8.596 9.050 8.576 1.00 85.44 100 VAL A O 1
ATOM 765 N N . MET A 1 101 ? 8.285 8.731 10.775 1.00 87.38 101 MET A N 1
ATOM 766 C CA . MET A 1 101 ? 8.186 7.281 10.710 1.00 87.38 101 MET A CA 1
ATOM 767 C C . MET A 1 101 ? 6.726 6.873 10.874 1.00 87.38 101 MET A C 1
ATOM 769 O O . MET A 1 101 ? 6.089 7.206 11.879 1.00 87.38 101 MET A O 1
ATOM 773 N N . GLY A 1 102 ? 6.190 6.156 9.889 1.00 90.75 102 GLY A N 1
ATOM 774 C CA . GLY A 1 102 ? 4.875 5.549 10.015 1.00 90.75 102 GLY A CA 1
ATOM 775 C C . GLY A 1 102 ? 4.915 4.299 10.900 1.00 90.75 102 GLY A C 1
ATOM 776 O O . GLY A 1 102 ? 5.951 3.665 11.109 1.00 90.75 102 GLY A O 1
ATOM 777 N N . ALA A 1 103 ? 3.773 3.985 11.514 1.00 94.00 103 ALA A N 1
ATOM 778 C CA . ALA A 1 103 ? 3.650 2.798 12.348 1.00 94.00 103 ALA A CA 1
ATOM 779 C C . ALA A 1 103 ? 3.562 1.552 11.450 1.00 94.00 103 ALA A C 1
ATOM 781 O O . ALA A 1 103 ? 2.683 1.500 10.586 1.00 94.00 103 ALA A O 1
ATOM 782 N N . PRO A 1 104 ? 4.385 0.513 11.679 1.00 93.00 104 PRO A N 1
ATOM 783 C CA . PRO A 1 104 ? 4.420 -0.643 10.796 1.00 93.00 104 PRO A CA 1
ATOM 784 C C . PRO A 1 104 ? 3.079 -1.385 10.790 1.00 93.00 104 PRO A C 1
ATOM 786 O O . PRO A 1 104 ? 2.378 -1.469 11.803 1.00 93.00 104 PRO A O 1
ATOM 789 N N . VAL A 1 105 ? 2.748 -2.019 9.661 1.00 95.00 105 VAL A N 1
ATOM 790 C CA . VAL A 1 105 ? 1.497 -2.784 9.465 1.00 95.00 105 VAL A CA 1
ATOM 791 C C . VAL A 1 105 ? 1.291 -3.848 10.554 1.00 95.00 105 VAL A C 1
ATOM 793 O O . VAL A 1 105 ? 0.166 -4.127 10.977 1.00 95.00 105 VAL A O 1
ATOM 796 N N . SER A 1 106 ? 2.384 -4.403 11.083 1.00 92.94 106 SER A N 1
ATOM 797 C CA . SER A 1 106 ? 2.372 -5.391 12.163 1.00 92.94 106 SER A CA 1
ATOM 798 C C . SER A 1 106 ? 1.773 -4.871 13.483 1.00 92.94 106 SER A C 1
ATOM 800 O O . SER A 1 106 ? 1.299 -5.692 14.279 1.00 92.94 106 SER A O 1
ATOM 802 N N . CYS A 1 107 ? 1.713 -3.552 13.710 1.00 94.62 107 CYS A N 1
ATOM 803 C CA . CYS A 1 107 ? 1.027 -2.938 14.855 1.00 94.62 107 CYS A CA 1
ATOM 804 C C . CYS A 1 107 ? -0.502 -3.088 14.782 1.00 94.62 107 CYS A C 1
ATOM 806 O O . CYS A 1 107 ? -1.182 -3.029 15.809 1.00 94.62 107 CYS A O 1
ATOM 808 N N . PHE A 1 108 ? -1.063 -3.339 13.597 1.00 95.81 108 PHE A N 1
ATOM 809 C CA . PHE A 1 108 ? -2.504 -3.336 13.362 1.00 95.81 108 PHE A CA 1
ATOM 810 C C . PHE A 1 108 ? -3.011 -4.739 1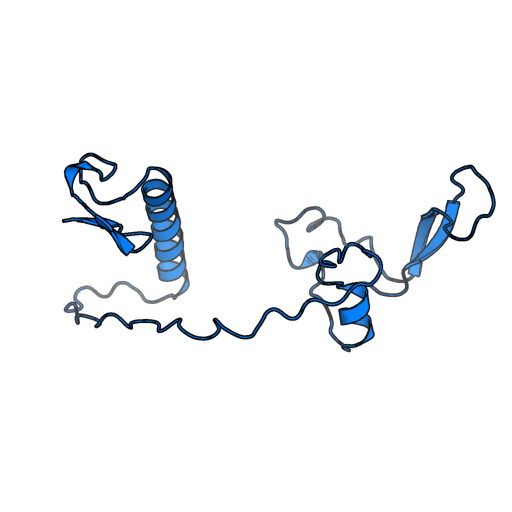2.997 1.00 95.81 108 PHE A C 1
ATOM 812 O O . PHE A 1 108 ? -3.153 -5.108 11.841 1.00 95.81 108 PHE A O 1
ATOM 819 N N . LYS A 1 109 ? -3.369 -5.565 13.985 1.00 95.75 109 LYS A N 1
ATOM 820 C CA . LYS A 1 109 ? -3.760 -6.974 13.726 1.00 95.75 109 LYS A CA 1
ATOM 821 C C . LYS A 1 109 ? -5.071 -7.175 12.953 1.00 95.75 109 LYS A C 1
ATOM 823 O O . LYS A 1 109 ? -5.366 -8.299 12.553 1.00 95.75 109 LYS A O 1
ATOM 828 N N . HIS A 1 110 ? -5.868 -6.122 12.808 1.00 96.31 110 HIS A N 1
ATOM 829 C CA . HIS A 1 110 ? -7.182 -6.153 12.169 1.00 96.31 110 HIS A CA 1
ATOM 830 C C . HIS A 1 110 ? -7.146 -5.745 10.692 1.00 96.31 110 HIS A C 1
ATOM 832 O O . HIS A 1 110 ? -8.156 -5.907 10.011 1.00 96.31 110 HIS A O 1
ATOM 838 N N . VAL A 1 111 ? -6.023 -5.200 10.209 1.00 96.25 111 VAL A N 1
ATOM 839 C CA . VAL A 1 111 ? -5.887 -4.790 8.808 1.00 96.25 111 VAL A CA 1
ATOM 840 C C . VAL A 1 111 ? -5.377 -5.956 7.956 1.00 96.25 111 VAL A C 1
ATOM 842 O O . VAL A 1 111 ? -4.774 -6.896 8.496 1.00 96.25 111 VAL A O 1
ATOM 845 N N . PRO A 1 112 ? -5.605 -5.925 6.631 1.00 95.38 112 PRO A N 1
ATOM 846 C CA . PRO A 1 112 ? -5.003 -6.886 5.716 1.00 95.38 112 PRO A CA 1
ATOM 847 C C . PRO A 1 112 ? -3.492 -6.981 5.933 1.00 95.38 112 PRO A C 1
ATOM 849 O O . PRO A 1 112 ? -2.834 -5.983 6.199 1.00 95.38 112 PRO A O 1
ATOM 852 N N . MET A 1 113 ? -2.951 -8.195 5.858 1.00 94.62 113 MET A N 1
ATOM 853 C CA . MET A 1 113 ? -1.537 -8.493 6.120 1.00 94.62 113 MET A CA 1
ATOM 854 C C . MET A 1 113 ? -1.015 -8.194 7.543 1.00 94.62 113 MET A C 1
ATOM 856 O O . MET A 1 113 ? 0.134 -8.514 7.832 1.00 94.62 113 MET A O 1
ATOM 860 N N . GLY A 1 114 ? -1.833 -7.718 8.493 1.00 93.19 114 GLY A N 1
ATOM 861 C CA . GLY A 1 114 ? -1.389 -7.378 9.860 1.00 93.19 114 GLY A CA 1
ATOM 862 C C . GLY A 1 114 ? -0.759 -8.525 10.674 1.00 93.19 114 GLY A C 1
ATOM 863 O O . GLY A 1 114 ? -0.086 -8.292 11.684 1.00 93.19 114 GLY A O 1
ATOM 864 N N . LYS A 1 115 ? -0.968 -9.780 10.252 1.00 91.88 115 LYS A N 1
ATOM 865 C CA . LYS A 1 115 ? -0.358 -10.987 10.845 1.00 91.88 115 LYS A CA 1
ATOM 866 C C . LYS A 1 115 ? 0.744 -11.622 9.987 1.00 91.88 115 LYS A C 1
ATOM 868 O O . LYS A 1 115 ? 1.444 -12.485 10.499 1.00 91.88 115 LYS A O 1
ATOM 873 N N . SER A 1 116 ? 0.902 -11.192 8.737 1.00 91.75 116 SER A N 1
ATOM 874 C CA . SER A 1 116 ? 1.783 -11.819 7.736 1.00 91.75 116 SER A CA 1
ATOM 875 C C . SER A 1 116 ? 2.761 -10.820 7.105 1.00 91.75 116 SER A C 1
ATOM 877 O O . SER A 1 116 ? 3.333 -11.093 6.063 1.00 91.75 116 SER A O 1
ATOM 879 N N . TRP A 1 117 ? 2.953 -9.653 7.727 1.00 94.25 117 TRP A N 1
ATOM 880 C CA . TRP A 1 117 ? 3.881 -8.615 7.257 1.00 94.25 117 TRP A CA 1
ATOM 881 C C . TRP A 1 117 ? 5.352 -8.897 7.611 1.00 94.25 117 TRP A C 1
ATOM 883 O O . TRP A 1 117 ? 6.226 -8.127 7.240 1.00 94.25 117 TRP A O 1
ATOM 893 N N . GLY A 1 118 ? 5.637 -9.969 8.359 1.00 89.94 118 GLY A N 1
ATOM 894 C CA . GLY A 1 118 ? 6.984 -10.255 8.872 1.00 89.94 118 GLY A CA 1
ATOM 895 C C . GLY A 1 118 ? 8.031 -10.514 7.787 1.00 89.94 118 GLY A C 1
ATOM 896 O O . GLY A 1 118 ? 9.198 -10.216 8.006 1.00 89.94 118 GLY A O 1
ATOM 897 N N . ASP A 1 119 ? 7.607 -11.005 6.622 1.00 91.56 119 ASP A N 1
ATOM 898 C CA . ASP A 1 119 ? 8.501 -11.328 5.503 1.00 91.56 119 ASP A CA 1
ATOM 899 C C . ASP A 1 119 ? 8.827 -10.105 4.625 1.00 91.56 119 ASP A C 1
ATOM 901 O O . ASP A 1 119 ? 9.641 -10.193 3.707 1.00 91.56 119 ASP A O 1
ATOM 905 N N . ILE A 1 120 ? 8.184 -8.959 4.879 1.00 94.31 120 ILE A N 1
ATOM 906 C CA . ILE A 1 120 ? 8.398 -7.720 4.129 1.00 94.31 120 ILE A CA 1
ATOM 907 C C . ILE A 1 120 ? 9.362 -6.842 4.920 1.00 94.31 120 ILE A C 1
ATOM 909 O O . ILE A 1 120 ? 9.011 -6.287 5.962 1.00 94.31 120 ILE A O 1
ATOM 913 N N . SER A 1 121 ? 10.575 -6.698 4.397 1.00 94.38 121 SER A N 1
ATOM 914 C CA . SER A 1 121 ? 11.628 -5.870 4.977 1.00 94.38 121 SER A CA 1
ATOM 915 C C . SER A 1 121 ? 12.350 -5.058 3.907 1.00 94.38 121 SER A C 1
ATOM 917 O O . SER A 1 121 ? 12.255 -5.329 2.708 1.00 94.38 121 SER A O 1
ATOM 919 N N . GLU A 1 122 ? 13.127 -4.075 4.350 1.00 95.44 122 GLU A N 1
ATOM 920 C CA . GLU A 1 122 ? 14.110 -3.413 3.495 1.00 95.44 122 GLU A CA 1
ATOM 921 C C . GLU A 1 122 ? 15.091 -4.446 2.915 1.00 95.44 122 GLU A C 1
ATOM 923 O O . GLU A 1 122 ? 15.377 -5.482 3.526 1.00 95.44 122 GLU A O 1
ATOM 928 N N . GLY A 1 123 ? 15.551 -4.202 1.691 1.00 96.00 123 GLY A N 1
ATOM 929 C CA . GLY A 1 123 ? 16.417 -5.102 0.929 1.00 96.00 123 GLY A CA 1
ATOM 930 C C . GLY A 1 123 ? 15.700 -6.237 0.189 1.00 96.00 123 GLY A C 1
ATOM 931 O O . GLY A 1 123 ? 16.303 -6.831 -0.707 1.00 96.00 123 GLY A O 1
ATOM 932 N N . VAL A 1 124 ? 14.424 -6.524 0.485 1.00 97.50 124 VAL A N 1
ATOM 933 C CA . VAL A 1 124 ? 13.640 -7.508 -0.284 1.00 97.50 124 VAL A CA 1
ATOM 934 C C . VAL A 1 124 ? 13.550 -7.069 -1.747 1.00 97.50 124 VAL A C 1
ATOM 936 O O . VAL A 1 124 ? 13.298 -5.900 -2.042 1.00 97.50 124 VAL A O 1
ATOM 939 N N . ARG A 1 125 ? 13.760 -8.018 -2.668 1.00 97.88 125 ARG A N 1
ATOM 940 C CA . ARG A 1 125 ? 13.713 -7.792 -4.118 1.00 97.88 125 ARG A CA 1
ATOM 941 C C . ARG A 1 125 ? 12.364 -8.210 -4.680 1.00 97.88 125 ARG A C 1
ATOM 943 O O . ARG A 1 125 ? 11.895 -9.310 -4.402 1.00 97.88 125 ARG A O 1
ATOM 950 N N . VAL A 1 126 ? 11.774 -7.347 -5.495 1.00 97.81 126 VAL A N 1
ATOM 951 C CA . VAL A 1 126 ? 10.453 -7.538 -6.095 1.00 97.81 126 VAL A CA 1
ATOM 952 C C . VAL A 1 126 ? 10.484 -7.222 -7.583 1.00 97.81 126 VAL A C 1
ATOM 954 O O . VAL A 1 126 ? 11.256 -6.381 -8.043 1.00 97.81 126 VAL A O 1
ATOM 957 N N . GLU A 1 127 ? 9.631 -7.905 -8.338 1.00 98.25 127 GLU A N 1
ATOM 958 C CA . GLU A 1 127 ? 9.378 -7.590 -9.738 1.00 98.25 127 GLU A CA 1
ATOM 959 C C . GLU A 1 127 ? 8.340 -6.464 -9.825 1.00 98.25 127 GLU A C 1
ATOM 961 O O . GLU A 1 127 ? 7.226 -6.583 -9.311 1.00 98.25 127 GLU A O 1
ATOM 966 N N . VAL A 1 128 ? 8.710 -5.354 -10.462 1.00 97.62 128 VAL A N 1
ATOM 967 C CA . VAL A 1 128 ? 7.869 -4.160 -10.616 1.00 97.62 128 VAL A CA 1
ATOM 968 C C . VAL A 1 128 ? 7.755 -3.766 -12.087 1.00 97.62 128 VAL A C 1
ATOM 970 O O . VAL A 1 128 ? 8.677 -4.027 -12.859 1.00 97.62 128 VAL A O 1
ATOM 973 N N . PRO A 1 129 ? 6.644 -3.142 -12.516 1.00 96.88 129 PRO A N 1
ATOM 974 C CA . PRO A 1 129 ? 6.542 -2.598 -13.866 1.00 96.88 129 PRO A CA 1
ATOM 975 C C . PRO A 1 129 ? 7.644 -1.568 -14.129 1.00 96.88 129 PRO A C 1
ATOM 977 O O . PRO A 1 129 ? 7.879 -0.690 -13.299 1.00 96.88 129 PRO A O 1
ATOM 980 N N . ASN A 1 130 ? 8.292 -1.653 -15.288 1.00 96.62 130 ASN A N 1
ATOM 981 C CA . ASN A 1 130 ? 9.291 -0.673 -15.688 1.00 96.62 130 ASN A CA 1
ATOM 982 C C . ASN A 1 130 ? 8.619 0.528 -16.370 1.00 96.62 130 ASN A C 1
ATOM 984 O O . ASN A 1 130 ? 8.218 0.456 -17.536 1.00 96.62 130 ASN A O 1
ATOM 988 N N . SER A 1 131 ? 8.529 1.633 -15.634 1.00 93.00 131 SER A N 1
ATOM 989 C CA . SER A 1 131 ? 7.998 2.907 -16.130 1.00 93.00 131 SER A CA 1
ATOM 990 C C . SER A 1 131 ? 8.927 3.613 -17.124 1.00 93.00 131 SER A C 1
ATOM 992 O O . SER A 1 131 ? 8.456 4.453 -17.882 1.00 93.00 131 SER A O 1
ATOM 994 N N . ASP A 1 132 ? 10.216 3.267 -17.154 1.00 93.88 132 ASP A N 1
ATOM 995 C CA . ASP A 1 132 ? 11.221 3.820 -18.072 1.00 93.88 132 ASP A CA 1
ATOM 996 C C . ASP A 1 132 ? 11.438 2.886 -19.275 1.00 93.88 132 ASP A C 1
ATOM 998 O O . ASP A 1 132 ? 12.551 2.489 -19.623 1.00 93.88 132 ASP A O 1
ATOM 1002 N N . SER A 1 133 ? 10.338 2.434 -19.881 1.00 89.56 133 SER A N 1
ATOM 1003 C CA . SER A 1 133 ? 10.389 1.612 -21.088 1.00 89.56 133 SER A CA 1
ATOM 1004 C C . SER A 1 133 ? 9.714 2.324 -22.254 1.00 89.56 133 SER A C 1
ATOM 1006 O O . SER A 1 133 ? 8.550 2.703 -22.193 1.00 89.56 133 SER A O 1
ATOM 1008 N N . GLY A 1 134 ? 10.448 2.481 -23.358 1.00 88.94 134 GLY A N 1
ATOM 1009 C CA . GLY A 1 134 ? 9.902 2.987 -24.624 1.00 88.94 134 GLY A CA 1
ATOM 1010 C C . GLY A 1 134 ? 9.103 1.940 -25.410 1.00 88.94 134 GLY A C 1
ATOM 1011 O O . GLY A 1 134 ? 8.721 2.182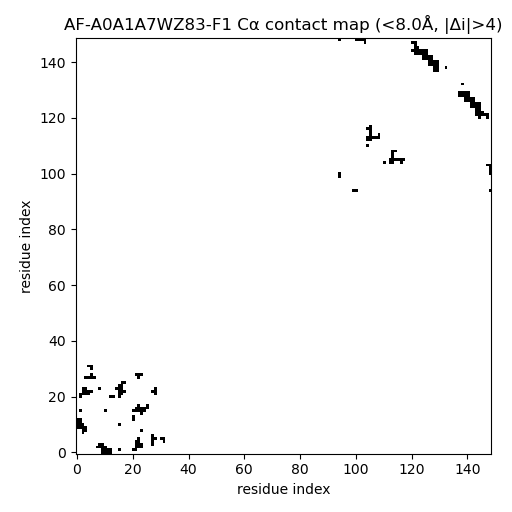 -26.553 1.00 88.94 134 GLY A O 1
ATOM 1012 N N . LEU A 1 135 ? 8.894 0.752 -24.834 1.00 91.38 135 LEU A N 1
ATOM 1013 C CA . LEU A 1 135 ? 8.155 -0.327 -25.471 1.00 91.38 135 LEU A CA 1
ATOM 1014 C C . LEU A 1 135 ? 6.648 -0.115 -25.262 1.00 91.38 135 LEU A C 1
ATOM 1016 O O . LEU A 1 135 ? 6.222 0.236 -24.166 1.00 91.38 135 LEU A O 1
ATOM 1020 N N . PRO A 1 136 ? 5.808 -0.398 -26.270 1.00 89.50 136 PRO A N 1
ATOM 1021 C CA . PRO A 1 136 ? 4.354 -0.263 -26.149 1.00 89.50 136 PRO A CA 1
ATOM 1022 C C . PRO A 1 136 ? 3.719 -1.350 -25.265 1.00 89.50 136 PRO A C 1
ATOM 1024 O O . PRO A 1 136 ? 2.512 -1.340 -25.033 1.00 89.50 136 PRO A O 1
ATOM 1027 N N . MET A 1 137 ? 4.515 -2.318 -24.805 1.00 93.12 137 MET A N 1
ATOM 1028 C CA . MET A 1 137 ? 4.081 -3.430 -23.971 1.00 93.12 137 MET A CA 1
ATOM 1029 C C . MET A 1 137 ? 4.592 -3.273 -22.542 1.00 93.12 137 MET A C 1
ATOM 1031 O O . MET A 1 137 ? 5.659 -2.711 -22.308 1.00 93.12 137 MET A O 1
ATOM 1035 N N . LYS A 1 138 ? 3.854 -3.833 -21.582 1.00 94.88 138 LYS A N 1
ATOM 1036 C CA . LYS A 1 138 ? 4.255 -3.808 -20.177 1.00 94.88 138 LYS A CA 1
ATOM 1037 C C . LYS A 1 138 ? 5.441 -4.744 -19.953 1.00 94.88 138 LYS A C 1
ATOM 1039 O O . LYS A 1 138 ? 5.293 -5.962 -20.032 1.00 94.88 138 LYS A O 1
ATOM 1044 N N . VAL A 1 139 ? 6.592 -4.161 -19.649 1.00 96.81 139 VAL A N 1
ATOM 1045 C CA . VAL A 1 139 ? 7.798 -4.877 -19.226 1.00 96.81 139 VAL A CA 1
ATOM 1046 C C . VAL A 1 139 ? 8.065 -4.639 -17.743 1.00 96.81 139 VAL A C 1
ATOM 1048 O O . VAL A 1 139 ? 7.531 -3.703 -17.143 1.00 96.81 139 VAL A O 1
ATOM 1051 N N . TYR A 1 140 ? 8.863 -5.515 -17.145 1.00 97.25 140 TYR A N 1
ATOM 1052 C CA . TYR A 1 140 ? 9.122 -5.541 -15.711 1.00 97.25 140 TYR A CA 1
ATOM 1053 C C . TYR A 1 140 ? 10.619 -5.432 -15.414 1.00 97.25 140 TYR A C 1
ATOM 1055 O O . TYR A 1 140 ? 11.462 -5.700 -16.271 1.00 97.25 140 TYR A O 1
ATOM 1063 N N . TRP A 1 141 ? 10.937 -5.018 -14.191 1.00 97.75 141 TRP A N 1
ATOM 1064 C CA . TRP A 1 141 ? 12.290 -4.880 -13.669 1.00 97.75 141 TRP A CA 1
ATOM 1065 C C . TRP A 1 141 ? 12.359 -5.360 -12.219 1.00 97.75 141 TRP A C 1
ATOM 1067 O O . TRP A 1 141 ? 11.354 -5.365 -11.510 1.00 97.75 141 TRP A O 1
ATOM 1077 N N . ILE A 1 142 ? 13.550 -5.748 -11.762 1.00 98.12 142 ILE A N 1
ATOM 1078 C CA . ILE A 1 142 ? 13.767 -6.122 -10.362 1.00 98.12 142 ILE A CA 1
ATOM 1079 C C . ILE A 1 142 ? 14.218 -4.894 -9.573 1.00 98.12 142 ILE A C 1
ATOM 1081 O O . ILE A 1 142 ? 15.293 -4.352 -9.830 1.00 98.12 142 ILE A O 1
ATOM 1085 N N . ALA A 1 143 ? 13.425 -4.498 -8.582 1.00 98.00 143 ALA A N 1
ATOM 1086 C CA . ALA A 1 143 ? 13.745 -3.429 -7.640 1.00 98.00 143 ALA A CA 1
ATOM 1087 C C . ALA A 1 143 ? 13.921 -3.987 -6.222 1.00 98.00 143 ALA A C 1
ATOM 1089 O O . ALA A 1 143 ? 13.391 -5.049 -5.897 1.00 98.00 143 ALA A O 1
ATOM 1090 N N . SER A 1 144 ? 14.655 -3.266 -5.377 1.00 97.81 144 SER A N 1
ATOM 1091 C CA . SER A 1 144 ? 14.810 -3.585 -3.953 1.00 97.81 144 SER A CA 1
ATOM 1092 C C . SER A 1 144 ? 14.059 -2.562 -3.105 1.00 97.81 144 SER A C 1
ATOM 1094 O O . SER A 1 144 ? 14.086 -1.373 -3.417 1.00 97.81 144 SER A O 1
ATOM 1096 N N . ILE A 1 145 ? 13.421 -3.003 -2.022 1.00 96.56 145 ILE A N 1
ATOM 1097 C CA . ILE A 1 145 ? 12.768 -2.105 -1.059 1.00 96.56 145 ILE A CA 1
ATOM 1098 C C . ILE A 1 145 ? 13.843 -1.309 -0.311 1.00 96.56 145 ILE A C 1
ATOM 1100 O O . ILE A 1 145 ? 14.700 -1.903 0.339 1.00 96.56 145 ILE A O 1
ATOM 1104 N N . ILE A 1 146 ? 13.795 0.022 -0.393 1.00 93.81 146 ILE A N 1
ATOM 1105 C CA . ILE A 1 146 ? 14.772 0.907 0.269 1.00 93.81 146 ILE A CA 1
ATOM 1106 C C . ILE A 1 146 ? 14.284 1.337 1.655 1.00 93.81 146 ILE A C 1
ATOM 1108 O O . ILE A 1 146 ? 15.082 1.406 2.580 1.00 93.81 146 ILE A O 1
ATOM 1112 N N . LYS A 1 147 ? 12.985 1.620 1.796 1.00 92.00 147 LYS A N 1
ATOM 1113 C CA . LYS A 1 147 ? 12.376 2.099 3.040 1.00 92.00 147 LYS A CA 1
ATOM 1114 C C . LYS A 1 147 ? 10.944 1.585 3.157 1.00 92.00 147 LYS A C 1
ATOM 1116 O O . LYS A 1 147 ? 10.223 1.542 2.158 1.00 92.00 147 LYS A O 1
ATOM 1121 N N . LEU A 1 148 ? 10.538 1.215 4.370 1.00 92.06 148 LEU A N 1
ATOM 1122 C CA . LEU A 1 148 ? 9.143 0.940 4.728 1.00 92.06 148 LEU A CA 1
ATOM 1123 C C . LEU A 1 148 ? 8.656 2.016 5.702 1.00 92.06 148 LEU A C 1
ATOM 1125 O O . LEU A 1 148 ? 9.370 2.371 6.639 1.00 92.06 148 LEU A O 1
ATOM 1129 N N . ALA A 1 149 ? 7.448 2.523 5.478 1.00 86.62 149 ALA A N 1
ATOM 1130 C CA . ALA A 1 149 ? 6.809 3.548 6.297 1.00 86.62 149 ALA A CA 1
ATOM 1131 C C . ALA A 1 149 ? 5.371 3.147 6.627 1.00 86.62 149 ALA A C 1
ATOM 1133 O O . ALA A 1 149 ? 4.728 2.486 5.779 1.00 86.62 149 ALA A O 1
#

Organism: NCBI:txid60296

Nearest PDB structures (foldseek):
  4c5i-assembly2_B  TM=9.771E-01  e=1.558E-05  Homo sapiens
  4c5i-assembly1_A  TM=9.034E-01  e=9.830E-06  Homo sapiens
  6nfx-assembly1_A  TM=9.620E-01  e=3.666E-05  Homo sapiens

Radius of gyration: 26.78 Å; Cα contacts (8 Å, |Δi|>4): 114; chains: 1; bounding box: 61×49×71 Å

Mean predicted aligned error: 20.07 Å

Foldseek 3Di:
DAAAPQPRDDDDQVCADDPVSNHNDPVSVVVVVVVVVVVVVVVVVVDDPPDPDDDDDDDDDDDDDDDDDDDDDDDDDDDDDPPPPVPPDDPVVVVVVDVDDDDDLCVPCPDPCVPPCPVDDFQDKDWDFDPPDPDPDTDIDIDTHHDDD

InterPro domains:
  IPR004092 Mbt repeat domain [PS51079] (89-149)
  IPR012313 Zinc finger, FCS-type [PS51024] (1-30)
  IPR038603 FCS-type zinc finger superfamily [G3DSA:3.30.60.160] (1-38)
  IPR050548 Polycomb group and chromatin remodeling factors [PTHR12247] (3-148)

Secondary structure (DSSP, 8-state):
-EE-TTT--EE-GGGSBSTT--BSSHHHHHHHHHHHHHHHHHHHHTT----S------PPP-------------------------PPP-HHHHHHHS---PPPGGG-TTSTTTTTGGG--TT-EEEEE-SS--SSS--EEEEE-----